Protein AF-A0A1E4Y3K8-F1 (afdb_monomer_lite)

Radius of gyration: 18.88 Å; chains: 1; bounding box: 37×28×77 Å

pLDDT: mean 80.77, std 13.86, range [38.19, 92.94]

Sequence (127 aa):
MKSSVNDSVVIRVSRHAISSLSMRELDTFLAAVTAANDAINGVLNQPRCGGDVYRQVEAFQDGFNKIIDLAIGVGKEATPATLDEAEERAFVLIHHQAGLRDDFQSIGNLVDQMRRDMEPFMKGATE

Structure (mmCIF, N/CA/C/O backbone):
data_AF-A0A1E4Y3K8-F1
#
_entry.id   AF-A0A1E4Y3K8-F1
#
loop_
_atom_site.group_PDB
_atom_site.id
_atom_site.type_symbol
_atom_site.label_atom_id
_atom_site.label_alt_id
_atom_site.label_comp_id
_atom_site.label_asym_id
_atom_site.label_entity_id
_atom_site.label_seq_id
_atom_site.pdbx_PDB_ins_code
_atom_site.Cartn_x
_atom_site.Cartn_y
_atom_site.Cartn_z
_atom_site.occupancy
_atom_site.B_iso_or_equiv
_atom_site.auth_seq_id
_atom_site.auth_comp_id
_atom_site.auth_asym_id
_atom_site.auth_atom_id
_atom_site.pdbx_PDB_model_num
ATOM 1 N N . MET A 1 1 ? 5.045 -10.001 -42.925 1.00 41.50 1 MET A N 1
ATOM 2 C CA . MET A 1 1 ? 5.463 -9.460 -41.613 1.00 41.50 1 MET A CA 1
ATOM 3 C C . MET A 1 1 ? 4.460 -9.930 -40.578 1.00 41.50 1 MET A C 1
ATOM 5 O O . MET A 1 1 ? 3.292 -9.587 -40.701 1.00 41.50 1 MET A O 1
ATOM 9 N N . LYS A 1 2 ? 4.869 -10.792 -39.639 1.00 40.38 2 LYS A N 1
ATOM 10 C CA . LYS A 1 2 ? 4.004 -11.198 -38.526 1.00 40.38 2 LYS A CA 1
ATOM 11 C C . LYS A 1 2 ? 3.887 -10.003 -37.581 1.00 40.38 2 LYS A C 1
ATOM 13 O O . LYS A 1 2 ? 4.904 -9.506 -37.113 1.00 40.38 2 LYS A O 1
ATOM 18 N N . SER A 1 3 ? 2.661 -9.529 -37.381 1.00 43.97 3 SER A N 1
ATOM 19 C CA . SER A 1 3 ? 2.298 -8.603 -36.310 1.00 43.97 3 SER A CA 1
ATOM 20 C C . SER A 1 3 ? 2.807 -9.198 -34.996 1.00 43.97 3 SER A C 1
ATOM 22 O O . SER A 1 3 ? 2.389 -10.296 -34.625 1.00 43.97 3 SER A O 1
ATOM 24 N N . SER A 1 4 ? 3.780 -8.545 -34.353 1.00 47.22 4 SER A N 1
ATOM 25 C CA . SER A 1 4 ? 4.147 -8.903 -32.988 1.00 47.22 4 SER A CA 1
ATOM 26 C C . SER A 1 4 ? 2.982 -8.469 -32.117 1.00 47.22 4 SER A C 1
ATOM 28 O O . SER A 1 4 ? 2.716 -7.273 -31.977 1.00 47.22 4 SER A O 1
ATOM 30 N N . VAL A 1 5 ? 2.252 -9.447 -31.596 1.00 46.72 5 VAL A N 1
ATOM 31 C CA . VAL A 1 5 ? 1.300 -9.211 -30.522 1.00 46.72 5 VAL A CA 1
ATOM 32 C C . VAL A 1 5 ? 2.101 -8.554 -29.403 1.00 46.72 5 VAL A C 1
ATOM 34 O O . VAL A 1 5 ? 3.085 -9.104 -28.916 1.00 46.72 5 VAL A O 1
ATOM 37 N N . ASN A 1 6 ? 1.755 -7.306 -29.114 1.00 51.94 6 ASN A N 1
ATOM 38 C CA . ASN A 1 6 ? 2.281 -6.569 -27.983 1.00 51.94 6 ASN A CA 1
ATOM 39 C C . ASN A 1 6 ? 1.621 -7.225 -26.766 1.00 51.94 6 ASN A C 1
ATOM 41 O O . ASN A 1 6 ? 0.519 -6.833 -26.383 1.00 51.94 6 ASN A O 1
ATOM 45 N N . ASP A 1 7 ? 2.214 -8.308 -26.258 1.00 54.78 7 ASP A N 1
ATOM 46 C CA . ASP A 1 7 ? 1.721 -9.035 -25.088 1.00 54.78 7 ASP A CA 1
ATOM 47 C C . ASP A 1 7 ? 1.933 -8.154 -23.851 1.00 54.78 7 ASP A C 1
ATOM 49 O O . ASP A 1 7 ? 2.863 -8.322 -23.065 1.00 54.78 7 ASP A O 1
ATOM 53 N N . SER A 1 8 ? 1.091 -7.131 -23.711 1.00 59.53 8 SER A N 1
ATOM 54 C CA . SER A 1 8 ? 1.069 -6.276 -22.537 1.00 59.53 8 SER A CA 1
ATOM 55 C C . SER A 1 8 ? 0.621 -7.115 -21.347 1.00 59.53 8 SER A C 1
ATOM 57 O O . SER A 1 8 ? -0.501 -7.629 -21.334 1.00 59.53 8 SER A O 1
ATOM 59 N N . VAL A 1 9 ? 1.476 -7.234 -20.335 1.00 62.91 9 VAL A N 1
ATOM 60 C CA . VAL A 1 9 ? 1.088 -7.816 -19.051 1.00 62.91 9 VAL A CA 1
ATOM 61 C C . VAL A 1 9 ? 0.136 -6.837 -18.368 1.00 62.91 9 VAL A C 1
ATOM 63 O O . VAL A 1 9 ? 0.533 -5.747 -17.964 1.00 62.91 9 VAL A O 1
ATOM 66 N N . VAL A 1 10 ? -1.139 -7.213 -18.261 1.00 69.06 10 VAL A N 1
ATOM 67 C CA . VAL A 1 10 ? -2.158 -6.411 -17.576 1.00 69.06 10 VAL A CA 1
ATOM 68 C C . VAL A 1 10 ? -2.396 -6.996 -16.190 1.00 69.06 10 VAL A C 1
ATOM 70 O O . VAL A 1 10 ? -2.991 -8.065 -16.059 1.00 69.06 10 VAL A O 1
ATOM 73 N N . ILE A 1 11 ? -1.984 -6.271 -15.150 1.00 71.50 11 ILE A N 1
ATOM 74 C CA . ILE A 1 11 ? -2.363 -6.580 -13.769 1.00 71.50 11 ILE A CA 1
ATOM 75 C C . ILE A 1 11 ? -3.704 -5.897 -13.492 1.00 71.50 11 ILE A C 1
ATOM 77 O O . ILE A 1 11 ? -3.816 -4.674 -13.557 1.00 71.50 11 ILE A O 1
ATOM 81 N N . ARG A 1 12 ? -4.741 -6.688 -13.203 1.00 80.25 12 ARG A N 1
ATOM 82 C CA . ARG A 1 12 ? -6.058 -6.179 -12.798 1.00 80.25 12 ARG A CA 1
ATOM 83 C C . ARG A 1 12 ? -6.254 -6.426 -11.316 1.00 80.25 12 ARG A C 1
ATOM 85 O O . ARG A 1 12 ? -6.285 -7.574 -10.888 1.00 80.25 12 ARG A O 1
ATOM 92 N N . VAL A 1 13 ? -6.444 -5.351 -10.563 1.00 82.88 13 VAL A N 1
ATOM 93 C CA . VAL A 1 13 ? -6.743 -5.420 -9.134 1.00 82.88 13 VAL A CA 1
ATOM 94 C C . VAL A 1 13 ? -8.106 -4.790 -8.886 1.00 82.88 13 VAL A C 1
ATOM 96 O O . VAL A 1 13 ? -8.386 -3.683 -9.341 1.00 82.88 13 VAL A O 1
ATOM 99 N N . SER A 1 14 ? -8.984 -5.532 -8.213 1.00 89.19 14 SER A N 1
ATOM 100 C CA . SER A 1 14 ? -10.338 -5.083 -7.893 1.00 89.19 14 SER A CA 1
ATOM 101 C C . SER A 1 14 ? -10.356 -4.457 -6.509 1.00 89.19 14 SER A C 1
ATOM 103 O O . SER A 1 14 ? -10.002 -5.120 -5.535 1.00 89.19 14 SER A O 1
ATOM 105 N N . ARG A 1 15 ? -10.850 -3.217 -6.405 1.00 87.69 15 ARG A N 1
ATOM 106 C CA . ARG A 1 15 ? -11.084 -2.561 -5.111 1.00 87.69 15 ARG A CA 1
ATOM 107 C C . ARG A 1 15 ? -11.931 -3.433 -4.194 1.00 87.69 15 ARG A C 1
ATOM 109 O O . ARG A 1 15 ? -11.581 -3.600 -3.041 1.00 87.69 15 ARG A O 1
ATOM 116 N N . HIS A 1 16 ? -12.997 -4.030 -4.729 1.00 89.81 16 HIS A N 1
ATOM 117 C CA . HIS A 1 16 ? -13.889 -4.891 -3.956 1.00 89.81 16 HIS A CA 1
ATOM 118 C C . HIS A 1 16 ? -13.157 -6.101 -3.359 1.00 89.81 16 HIS A C 1
ATOM 120 O O . HIS A 1 16 ? -13.391 -6.427 -2.203 1.00 89.81 16 HIS A O 1
ATOM 126 N N . ALA A 1 17 ? -12.240 -6.715 -4.115 1.00 89.19 17 ALA A N 1
ATOM 127 C CA . ALA A 1 17 ? -11.450 -7.844 -3.626 1.00 89.19 17 ALA A CA 1
ATOM 128 C C . ALA A 1 17 ? -10.443 -7.424 -2.542 1.00 89.19 17 ALA A C 1
ATOM 130 O O . ALA A 1 17 ? -10.252 -8.151 -1.574 1.00 89.19 17 ALA A O 1
ATOM 131 N N . ILE A 1 18 ? -9.834 -6.239 -2.665 1.00 91.12 18 ILE A N 1
ATOM 132 C CA . ILE A 1 18 ? -8.987 -5.690 -1.596 1.00 91.12 18 ILE A CA 1
ATOM 133 C C . ILE A 1 18 ? -9.827 -5.371 -0.353 1.00 91.12 18 ILE A C 1
ATOM 135 O O . ILE A 1 18 ? -9.422 -5.688 0.756 1.00 91.12 18 ILE A O 1
ATOM 139 N N . SER A 1 19 ? -11.010 -4.777 -0.521 1.00 90.69 19 SER A N 1
ATOM 140 C CA . SER A 1 19 ? -11.903 -4.424 0.591 1.00 90.69 19 SER A CA 1
ATOM 141 C C . SER A 1 19 ? -12.463 -5.629 1.348 1.00 90.69 19 SER A C 1
ATOM 143 O O . SER A 1 19 ? -12.986 -5.446 2.440 1.00 90.69 19 SER A O 1
ATOM 145 N N . SER A 1 20 ? -12.390 -6.836 0.779 1.00 92.25 20 SER A N 1
ATOM 146 C CA . SER A 1 20 ? -12.773 -8.073 1.469 1.00 92.25 20 SER A CA 1
ATOM 147 C C . SER A 1 20 ? -11.645 -8.711 2.284 1.00 92.25 20 SER A C 1
ATOM 149 O O . SER A 1 20 ? -11.897 -9.712 2.949 1.00 92.25 20 SER A O 1
ATOM 151 N N . LEU A 1 21 ? -10.421 -8.179 2.216 1.00 91.88 21 LEU A N 1
ATOM 152 C CA . LEU A 1 21 ? -9.303 -8.653 3.029 1.00 91.88 21 LEU A CA 1
ATOM 153 C C . LEU A 1 21 ? -9.466 -8.188 4.480 1.00 91.88 21 LEU A C 1
ATOM 155 O O . LEU A 1 21 ? -9.887 -7.057 4.732 1.00 91.88 21 LEU A O 1
ATOM 159 N N . SER A 1 22 ? -9.065 -9.031 5.430 1.00 92.31 22 SER A N 1
ATOM 160 C CA . SER A 1 22 ? -8.789 -8.583 6.801 1.00 92.31 22 SER A CA 1
ATOM 161 C C . SER A 1 22 ? -7.652 -7.552 6.820 1.00 92.31 22 SER A C 1
ATOM 163 O O . SER A 1 22 ? -6.854 -7.482 5.881 1.00 92.31 22 SER A O 1
ATOM 165 N N . MET A 1 23 ? -7.534 -6.755 7.888 1.00 90.81 23 MET A N 1
ATOM 166 C CA . MET A 1 23 ? -6.448 -5.767 7.995 1.00 90.81 23 MET A CA 1
ATOM 167 C C . MET A 1 23 ? -5.068 -6.435 7.953 1.00 90.81 23 MET A C 1
ATOM 169 O O . MET A 1 23 ? -4.188 -5.959 7.239 1.00 90.81 23 MET A O 1
ATOM 173 N N . ARG A 1 24 ? -4.900 -7.596 8.591 1.00 90.06 24 ARG A N 1
ATOM 174 C CA . ARG A 1 24 ? -3.692 -8.423 8.466 1.00 90.06 24 ARG A CA 1
ATOM 175 C C . ARG A 1 24 ? -3.362 -8.855 7.040 1.00 90.06 24 ARG A C 1
ATOM 177 O O . ARG A 1 24 ? -2.201 -8.824 6.622 1.00 90.06 24 ARG A O 1
ATOM 184 N N . GLU A 1 25 ? -4.364 -9.320 6.298 1.00 92.94 25 GLU A N 1
ATOM 185 C CA . GLU A 1 25 ? -4.183 -9.723 4.901 1.00 92.94 25 GLU A CA 1
ATOM 186 C C . GLU A 1 25 ? -3.864 -8.513 4.025 1.00 92.94 25 GLU A C 1
ATOM 188 O O . GLU A 1 25 ? -3.022 -8.611 3.133 1.00 92.94 25 GLU A O 1
ATOM 193 N N . LEU A 1 26 ? -4.487 -7.366 4.308 1.00 92.12 26 LEU A N 1
ATOM 194 C CA . LEU A 1 26 ? -4.207 -6.101 3.644 1.00 92.12 26 LEU A CA 1
ATOM 195 C C . LEU A 1 26 ? -2.772 -5.626 3.909 1.00 92.12 26 LEU A C 1
ATOM 197 O O . LEU A 1 26 ? -2.104 -5.215 2.964 1.00 92.12 26 LEU A O 1
ATOM 201 N N . ASP A 1 27 ? -2.276 -5.733 5.145 1.00 88.56 27 ASP A N 1
ATOM 202 C CA . ASP A 1 27 ? -0.886 -5.416 5.503 1.00 88.56 27 ASP A CA 1
ATOM 203 C C . ASP A 1 27 ? 0.103 -6.323 4.765 1.00 88.56 27 ASP A C 1
ATOM 205 O O . ASP A 1 27 ? 1.025 -5.855 4.098 1.00 88.56 27 ASP A O 1
ATOM 209 N N . THR A 1 28 ? -0.152 -7.634 4.783 1.00 90.94 28 THR A N 1
ATOM 210 C CA . THR A 1 28 ? 0.679 -8.617 4.072 1.00 90.94 28 THR A CA 1
ATOM 211 C C . THR A 1 28 ? 0.692 -8.348 2.564 1.00 90.94 28 THR A C 1
ATOM 213 O O . THR A 1 28 ? 1.744 -8.400 1.921 1.00 90.94 28 THR A O 1
ATOM 216 N N . PHE A 1 29 ? -0.472 -8.035 1.988 1.00 91.69 29 PHE A N 1
ATOM 217 C CA . PHE A 1 29 ? -0.602 -7.664 0.584 1.00 91.69 29 PHE A CA 1
ATOM 218 C C . PHE A 1 29 ? 0.180 -6.385 0.268 1.00 91.69 29 PHE A C 1
ATOM 220 O O . PHE A 1 29 ? 0.960 -6.365 -0.686 1.00 91.69 29 PHE A O 1
ATOM 227 N N . LEU A 1 30 ? 0.025 -5.340 1.084 1.00 90.00 30 LEU A N 1
ATOM 228 C CA . LEU A 1 30 ? 0.723 -4.069 0.921 1.00 90.00 30 LEU A CA 1
ATOM 229 C C . LEU A 1 30 ? 2.244 -4.251 0.992 1.00 90.00 30 LEU A C 1
ATOM 231 O O . LEU A 1 30 ? 2.956 -3.730 0.133 1.00 90.00 30 LEU A O 1
ATOM 235 N N . ALA A 1 31 ? 2.742 -5.036 1.948 1.00 87.81 31 ALA A N 1
ATOM 236 C CA . ALA A 1 31 ? 4.159 -5.361 2.067 1.00 87.81 31 ALA A CA 1
ATOM 237 C C . ALA A 1 31 ? 4.691 -6.073 0.811 1.00 87.81 31 ALA A C 1
ATOM 239 O O . ALA A 1 31 ? 5.737 -5.698 0.278 1.00 87.81 31 ALA A O 1
ATOM 240 N N . ALA A 1 32 ? 3.952 -7.057 0.285 1.00 90.38 32 ALA A N 1
ATOM 241 C CA . ALA A 1 32 ? 4.348 -7.791 -0.916 1.00 90.38 32 ALA A CA 1
ATOM 242 C C . ALA A 1 32 ? 4.387 -6.899 -2.170 1.00 90.38 32 ALA A C 1
ATOM 244 O O . ALA A 1 32 ? 5.348 -6.947 -2.941 1.00 90.38 32 ALA A O 1
ATOM 245 N N . VAL A 1 33 ? 3.362 -6.063 -2.369 1.00 91.00 33 VAL A N 1
ATOM 246 C CA . VAL A 1 33 ? 3.289 -5.126 -3.503 1.00 91.00 33 VAL A CA 1
ATOM 247 C C . VAL A 1 33 ? 4.379 -4.055 -3.392 1.00 91.00 33 VAL A C 1
ATOM 249 O O . VAL A 1 33 ? 5.000 -3.720 -4.399 1.00 91.00 33 VAL A O 1
ATOM 252 N N . THR A 1 34 ? 4.675 -3.573 -2.183 1.00 88.94 34 THR A N 1
ATOM 253 C CA . THR A 1 34 ? 5.752 -2.601 -1.932 1.00 88.94 34 THR A CA 1
ATOM 254 C C . THR A 1 34 ? 7.124 -3.197 -2.242 1.00 88.94 34 THR A C 1
ATOM 256 O O . THR A 1 34 ? 7.890 -2.601 -2.994 1.00 88.94 34 THR A O 1
ATOM 259 N N . ALA A 1 35 ? 7.410 -4.416 -1.775 1.00 89.44 35 ALA A N 1
ATOM 260 C CA . ALA A 1 35 ? 8.663 -5.106 -2.086 1.00 89.44 35 ALA A CA 1
ATOM 261 C C . ALA A 1 35 ? 8.840 -5.356 -3.596 1.00 89.44 35 ALA A C 1
ATOM 263 O O . ALA A 1 35 ? 9.941 -5.220 -4.134 1.00 89.44 35 ALA A O 1
ATOM 264 N N . ALA A 1 36 ? 7.756 -5.695 -4.302 1.00 90.50 36 ALA A N 1
ATOM 265 C CA . ALA A 1 36 ? 7.775 -5.820 -5.757 1.00 90.50 36 ALA A CA 1
ATOM 266 C C . ALA A 1 36 ? 8.063 -4.472 -6.444 1.00 90.50 36 ALA A C 1
ATOM 268 O O . ALA A 1 36 ? 8.874 -4.420 -7.372 1.00 90.50 36 ALA A O 1
ATOM 269 N N . ASN A 1 37 ? 7.457 -3.384 -5.960 1.00 90.44 37 ASN A N 1
ATOM 270 C CA . ASN A 1 37 ? 7.709 -2.032 -6.452 1.00 90.44 37 ASN A CA 1
ATOM 271 C C . ASN A 1 37 ? 9.175 -1.613 -6.252 1.00 90.44 37 ASN A C 1
ATOM 273 O O . ASN A 1 37 ? 9.799 -1.108 -7.183 1.00 90.44 37 ASN A O 1
ATOM 277 N N . ASP A 1 38 ? 9.755 -1.891 -5.083 1.00 89.12 38 ASP A N 1
ATOM 278 C CA . ASP A 1 38 ? 11.162 -1.602 -4.778 1.00 89.12 38 ASP A CA 1
ATOM 279 C C . ASP A 1 38 ? 12.120 -2.378 -5.686 1.00 89.12 38 ASP A C 1
ATOM 281 O O . ASP A 1 38 ? 13.105 -1.825 -6.183 1.00 89.12 38 ASP A O 1
ATOM 285 N N . ALA A 1 39 ? 11.813 -3.646 -5.971 1.00 90.56 39 ALA A N 1
ATOM 286 C CA . ALA A 1 39 ? 12.591 -4.448 -6.909 1.00 90.56 39 ALA A CA 1
ATOM 287 C C . ALA A 1 39 ? 12.561 -3.852 -8.329 1.00 90.56 39 ALA A C 1
ATOM 289 O O . ALA A 1 39 ? 13.604 -3.764 -8.982 1.00 90.56 39 ALA A O 1
ATOM 290 N N . ILE A 1 40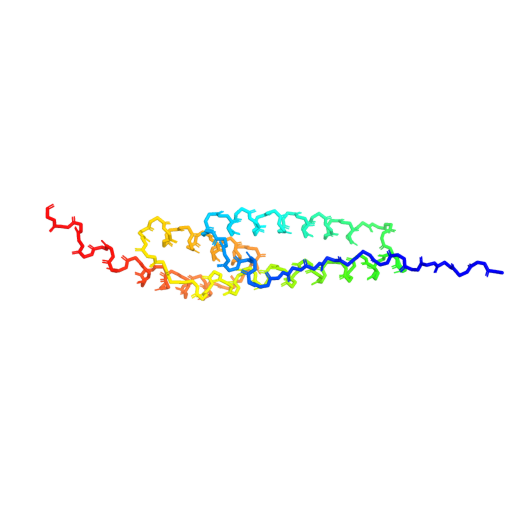 ? 11.393 -3.390 -8.792 1.00 90.38 40 ILE A N 1
ATOM 291 C CA . ILE A 1 40 ? 11.233 -2.700 -10.084 1.00 90.38 40 ILE A CA 1
ATOM 292 C C . ILE A 1 40 ? 12.015 -1.384 -10.094 1.00 90.38 40 ILE A C 1
ATOM 294 O O . ILE A 1 40 ? 12.733 -1.098 -11.054 1.00 90.38 40 ILE A O 1
ATOM 298 N N . ASN A 1 41 ? 11.950 -0.621 -9.004 1.00 88.81 41 ASN A N 1
ATOM 299 C CA . ASN A 1 41 ? 12.720 0.606 -8.827 1.00 88.81 41 ASN A CA 1
ATOM 300 C C . ASN A 1 41 ? 14.231 0.327 -8.928 1.00 88.81 41 ASN A C 1
ATOM 302 O O . ASN A 1 41 ? 14.984 1.062 -9.570 1.00 88.81 41 ASN A O 1
ATOM 306 N N . GLY A 1 42 ? 14.682 -0.793 -8.360 1.00 89.50 42 GLY A N 1
ATOM 307 C CA . GLY A 1 42 ? 16.047 -1.288 -8.510 1.00 89.50 42 GLY A CA 1
ATOM 308 C C . GLY A 1 42 ? 16.431 -1.583 -9.963 1.00 89.50 42 GLY A C 1
ATOM 309 O O . GLY A 1 42 ? 17.570 -1.322 -10.343 1.00 89.50 42 GLY A O 1
ATOM 310 N N . VAL A 1 43 ? 15.502 -2.080 -10.791 1.00 90.69 43 VAL A N 1
ATOM 311 C CA . VAL A 1 43 ? 15.714 -2.313 -12.233 1.00 90.69 43 VAL A CA 1
ATOM 312 C C . VAL A 1 43 ? 15.812 -0.997 -13.007 1.00 90.69 43 VAL A C 1
ATOM 314 O O . VAL A 1 43 ? 16.723 -0.857 -13.824 1.00 90.69 43 VAL A O 1
ATOM 317 N N . LEU A 1 44 ? 14.927 -0.030 -12.739 1.00 89.62 44 LEU A N 1
ATOM 318 C CA . LEU A 1 44 ? 14.948 1.297 -13.377 1.00 89.62 44 LEU A CA 1
ATOM 319 C C . LEU A 1 44 ? 16.271 2.030 -13.163 1.00 89.62 44 LEU A C 1
ATOM 321 O O . LEU A 1 44 ? 16.763 2.694 -14.070 1.00 89.62 44 LEU A O 1
ATOM 325 N N . ASN A 1 45 ? 16.879 1.850 -11.992 1.00 87.94 45 ASN A N 1
ATOM 326 C CA . ASN A 1 45 ? 18.149 2.475 -11.638 1.00 87.94 45 ASN A CA 1
ATOM 327 C C . ASN A 1 45 ? 19.389 1.727 -12.172 1.00 87.94 45 ASN A C 1
ATOM 329 O O . ASN A 1 45 ? 20.520 2.115 -11.872 1.00 87.94 45 ASN A O 1
ATOM 333 N N . GLN A 1 46 ? 19.229 0.656 -12.962 1.00 90.19 46 GLN A N 1
ATOM 334 C CA . GLN A 1 46 ? 20.373 -0.033 -13.565 1.00 90.19 46 GLN A CA 1
ATOM 335 C C . GLN A 1 46 ? 20.875 0.712 -14.810 1.00 90.19 46 GLN A C 1
ATOM 337 O O . GLN A 1 46 ? 20.068 1.047 -15.674 1.00 90.19 46 GLN A O 1
ATOM 342 N N . PRO A 1 47 ? 22.202 0.841 -15.021 1.00 87.81 47 PRO A N 1
ATOM 343 C CA . PRO A 1 47 ? 22.771 1.539 -16.186 1.00 87.81 47 PRO A CA 1
ATOM 344 C C . PRO A 1 47 ? 22.322 1.004 -17.555 1.00 87.81 47 PRO A C 1
ATOM 346 O O . PRO A 1 47 ? 22.412 1.691 -18.566 1.00 87.81 47 PRO A O 1
ATOM 349 N N . ARG A 1 48 ? 21.870 -0.253 -17.592 1.00 86.19 48 ARG A N 1
ATOM 350 C CA . ARG A 1 48 ? 21.388 -0.952 -18.790 1.00 86.19 48 ARG A CA 1
ATOM 351 C C . ARG A 1 48 ? 19.891 -0.764 -19.059 1.00 86.19 48 ARG A C 1
ATOM 353 O O . ARG A 1 48 ? 19.421 -1.195 -20.107 1.00 86.19 48 ARG A O 1
ATOM 360 N N . CYS A 1 49 ? 19.140 -0.179 -18.125 1.00 88.12 49 CYS A N 1
ATOM 361 C CA . CYS A 1 49 ? 17.721 0.107 -18.298 1.00 88.12 49 CYS A CA 1
ATOM 362 C C . CYS A 1 49 ? 17.570 1.442 -19.038 1.00 88.12 49 CYS A C 1
ATOM 364 O O . CYS A 1 49 ? 17.738 2.510 -18.458 1.00 88.12 49 CYS A O 1
ATOM 366 N N . GLY A 1 50 ? 17.304 1.387 -20.342 1.00 89.00 50 GLY A N 1
ATOM 367 C CA . GLY A 1 50 ? 17.197 2.574 -21.189 1.00 89.00 50 GLY A CA 1
ATOM 368 C C . GLY A 1 50 ? 16.220 2.385 -22.345 1.00 89.00 50 GLY A C 1
ATOM 369 O O . GLY A 1 50 ? 15.716 1.285 -22.584 1.00 89.00 50 GLY A O 1
ATOM 370 N N . GLY A 1 51 ? 15.951 3.470 -23.074 1.00 89.38 51 GLY A N 1
ATOM 371 C CA . GLY A 1 51 ? 15.080 3.454 -24.252 1.00 89.38 51 GLY A CA 1
ATOM 372 C C . GLY A 1 51 ? 13.674 2.929 -23.945 1.00 89.38 51 GLY A C 1
ATOM 373 O O . GLY A 1 51 ? 13.059 3.311 -22.953 1.00 89.38 51 GLY A O 1
ATOM 374 N N . ASP A 1 52 ? 13.162 2.043 -24.796 1.00 85.81 52 ASP A N 1
ATOM 375 C CA . ASP A 1 52 ? 11.808 1.495 -24.646 1.00 85.81 52 ASP A CA 1
ATOM 376 C C . ASP A 1 52 ? 11.654 0.575 -23.429 1.00 85.81 52 ASP A C 1
ATOM 378 O O . ASP A 1 52 ? 10.561 0.487 -22.874 1.00 85.81 52 ASP A O 1
ATOM 382 N N . VAL A 1 53 ? 12.737 -0.067 -22.977 1.00 85.25 53 VAL A N 1
ATOM 383 C CA . VAL A 1 53 ? 12.715 -0.903 -21.766 1.00 85.25 53 VAL A CA 1
ATOM 384 C C . VAL A 1 53 ? 12.443 -0.039 -20.542 1.00 85.25 53 VAL A C 1
ATOM 386 O O . VAL A 1 53 ? 11.594 -0.395 -19.734 1.00 85.25 53 VAL A O 1
ATOM 389 N N . TYR A 1 54 ? 13.088 1.127 -20.446 1.00 88.69 54 TYR A N 1
ATOM 390 C CA . TYR A 1 54 ? 12.836 2.072 -19.358 1.00 88.69 54 TYR A CA 1
ATOM 391 C C . TYR A 1 54 ? 11.354 2.454 -19.290 1.00 88.69 54 TYR A C 1
ATOM 393 O O . TYR A 1 54 ? 10.734 2.282 -18.249 1.00 88.69 54 TYR A O 1
ATOM 401 N N . ARG A 1 55 ? 10.756 2.862 -20.420 1.00 88.25 55 ARG A N 1
ATOM 402 C CA . ARG A 1 55 ? 9.337 3.263 -20.468 1.00 88.25 55 ARG A CA 1
ATOM 403 C C . ARG A 1 55 ? 8.382 2.134 -20.079 1.00 88.25 55 ARG A C 1
ATOM 405 O O . ARG A 1 55 ? 7.364 2.379 -19.445 1.00 88.25 55 ARG A O 1
ATOM 412 N N . GLN A 1 56 ? 8.682 0.896 -20.475 1.00 85.19 56 GLN A N 1
ATOM 413 C CA . GLN A 1 56 ? 7.856 -0.259 -20.112 1.00 85.19 56 GLN A CA 1
ATOM 414 C C . GLN A 1 56 ? 7.943 -0.569 -18.616 1.00 85.19 56 GLN A C 1
ATOM 416 O O . GLN A 1 56 ? 6.922 -0.836 -17.986 1.00 85.19 56 GLN A O 1
ATOM 421 N N . VAL A 1 57 ? 9.149 -0.517 -18.046 1.00 88.19 57 VAL A N 1
ATOM 422 C CA . VAL A 1 57 ? 9.367 -0.766 -16.617 1.00 88.19 57 VAL A CA 1
ATOM 423 C C . VAL A 1 57 ? 8.780 0.374 -15.772 1.00 88.19 57 VAL A C 1
ATOM 425 O O . VAL A 1 57 ? 8.177 0.102 -14.740 1.00 88.19 57 VAL A O 1
ATOM 428 N N . GLU A 1 58 ? 8.868 1.622 -16.234 1.00 88.62 58 GLU A N 1
ATOM 429 C CA . GLU A 1 58 ? 8.249 2.799 -15.607 1.00 88.62 58 GLU A CA 1
ATOM 430 C C . GLU A 1 58 ? 6.718 2.674 -15.595 1.00 88.62 58 GLU A C 1
ATOM 432 O O . GLU A 1 58 ? 6.096 2.759 -14.540 1.00 88.62 58 GLU A O 1
ATOM 437 N N . ALA A 1 59 ? 6.098 2.337 -16.733 1.00 86.75 59 ALA A N 1
ATOM 438 C CA . ALA A 1 59 ? 4.655 2.095 -16.793 1.00 86.75 59 ALA A CA 1
ATOM 439 C C . ALA A 1 59 ? 4.210 0.938 -15.878 1.00 86.75 59 ALA A C 1
ATOM 441 O O . ALA A 1 59 ? 3.097 0.946 -15.343 1.00 86.75 59 ALA A O 1
ATOM 442 N N . PHE A 1 60 ? 5.070 -0.067 -15.695 1.00 86.56 60 PHE A N 1
ATOM 443 C CA . PHE A 1 60 ? 4.822 -1.166 -14.770 1.00 86.56 60 PHE A CA 1
ATOM 444 C C . PHE A 1 60 ? 4.910 -0.705 -13.309 1.00 86.56 60 PHE A C 1
ATOM 446 O O . PHE A 1 60 ? 4.014 -1.020 -12.526 1.00 86.56 60 PHE A O 1
ATOM 453 N N . GLN A 1 61 ? 5.918 0.101 -12.964 1.00 89.69 61 GLN A N 1
ATOM 454 C CA . GLN A 1 61 ? 6.068 0.726 -11.648 1.00 89.69 61 GLN A CA 1
ATOM 455 C C . GLN A 1 61 ? 4.858 1.595 -11.282 1.00 89.69 61 GLN A C 1
ATOM 457 O O . GLN A 1 61 ? 4.301 1.458 -10.194 1.00 89.69 61 GLN A O 1
ATOM 462 N N . ASP A 1 62 ? 4.380 2.420 -12.215 1.00 88.25 62 ASP A N 1
ATOM 463 C CA . ASP A 1 62 ? 3.163 3.219 -12.039 1.00 88.25 62 ASP A CA 1
ATOM 464 C C . ASP A 1 62 ? 1.941 2.352 -11.717 1.00 88.25 62 ASP A C 1
ATOM 466 O O . ASP A 1 62 ? 1.053 2.757 -10.963 1.00 88.25 62 ASP A O 1
ATOM 470 N N . GLY A 1 63 ? 1.880 1.144 -12.284 1.00 88.25 63 GLY A N 1
ATOM 471 C CA . GLY A 1 63 ? 0.871 0.145 -11.948 1.00 88.25 63 GLY A CA 1
ATOM 472 C C . GLY A 1 63 ? 0.947 -0.290 -10.484 1.00 88.25 63 GLY A C 1
ATOM 473 O O . GLY A 1 63 ? -0.080 -0.303 -9.807 1.00 88.25 63 GLY A O 1
ATOM 474 N N . PHE A 1 64 ? 2.144 -0.593 -9.976 1.00 90.12 64 PHE A N 1
ATOM 475 C CA . PHE A 1 64 ? 2.349 -0.950 -8.568 1.00 90.12 64 PHE A CA 1
ATOM 476 C C . PHE A 1 64 ? 2.026 0.206 -7.623 1.00 90.12 64 PHE A C 1
ATOM 478 O O . PHE A 1 64 ? 1.302 -0.010 -6.653 1.00 90.12 64 PHE A O 1
ATOM 485 N N . ASN A 1 65 ? 2.463 1.427 -7.941 1.00 88.50 65 ASN A N 1
ATOM 486 C CA . ASN A 1 65 ? 2.125 2.621 -7.162 1.00 88.50 65 ASN A CA 1
ATOM 487 C C . ASN A 1 65 ? 0.600 2.790 -7.03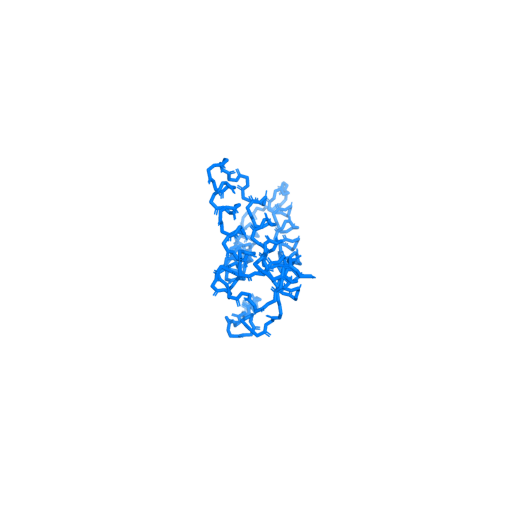1 1.00 88.50 65 ASN A C 1
ATOM 489 O O . ASN A 1 65 ? 0.088 2.966 -5.930 1.00 88.50 65 ASN A O 1
ATOM 493 N N . LYS A 1 66 ? -0.158 2.604 -8.122 1.00 89.31 66 LYS A N 1
ATOM 494 C CA . LYS A 1 66 ? -1.633 2.654 -8.086 1.00 89.31 66 LYS A CA 1
ATOM 495 C C . LYS A 1 66 ? -2.261 1.546 -7.236 1.00 89.31 66 LYS A C 1
ATOM 497 O O . LYS A 1 66 ? -3.302 1.768 -6.622 1.00 89.31 66 LYS A O 1
ATOM 502 N N . ILE A 1 67 ? -1.677 0.345 -7.222 1.00 91.12 67 ILE A N 1
ATOM 503 C CA . ILE A 1 67 ? -2.158 -0.769 -6.385 1.00 91.12 67 ILE A CA 1
ATOM 504 C C . ILE A 1 67 ? -1.901 -0.472 -4.905 1.00 91.12 67 ILE A C 1
ATOM 506 O O . ILE A 1 67 ? -2.780 -0.717 -4.079 1.00 91.12 67 ILE A O 1
ATOM 510 N N . ILE A 1 68 ? -0.728 0.081 -4.588 1.00 89.69 68 ILE A N 1
ATOM 511 C CA . ILE A 1 68 ? -0.367 0.551 -3.247 1.00 89.69 68 ILE A CA 1
ATOM 512 C C . ILE A 1 68 ? -1.392 1.594 -2.791 1.00 89.69 68 ILE A C 1
ATOM 514 O O . ILE A 1 68 ? -2.072 1.369 -1.789 1.00 89.69 68 ILE A O 1
ATOM 518 N N . ASP A 1 69 ? -1.599 2.660 -3.573 1.00 88.06 69 ASP A N 1
ATOM 519 C CA . ASP A 1 69 ? -2.562 3.729 -3.267 1.00 88.06 69 ASP A CA 1
ATOM 520 C C . ASP A 1 69 ? -3.978 3.192 -3.019 1.00 88.06 69 ASP A C 1
ATOM 522 O O . ASP A 1 69 ? -4.670 3.623 -2.092 1.00 88.06 69 ASP A O 1
ATOM 526 N N . LEU A 1 70 ? -4.409 2.215 -3.822 1.00 90.81 70 LEU A N 1
ATOM 527 C CA . LEU A 1 70 ? -5.703 1.558 -3.665 1.00 90.81 70 LEU A CA 1
ATOM 528 C C . LEU A 1 70 ? -5.808 0.812 -2.325 1.00 90.81 70 LEU A C 1
ATOM 530 O O . LEU A 1 70 ? -6.813 0.962 -1.627 1.00 90.81 70 LEU A O 1
ATOM 534 N N . ALA A 1 71 ? -4.792 0.023 -1.964 1.00 90.62 71 ALA A N 1
ATOM 535 C CA . ALA A 1 71 ? -4.754 -0.729 -0.709 1.00 90.62 71 ALA A CA 1
ATOM 536 C C . ALA A 1 71 ? -4.771 0.200 0.513 1.00 90.62 71 ALA A C 1
ATOM 538 O O . ALA A 1 71 ? -5.515 -0.026 1.468 1.00 90.62 71 ALA A O 1
ATOM 539 N N . ILE A 1 72 ? -4.031 1.303 0.446 1.00 88.31 72 ILE A N 1
ATOM 540 C CA . ILE A 1 72 ? -4.013 2.325 1.497 1.00 88.31 72 ILE A CA 1
ATOM 541 C C . ILE A 1 72 ? -5.354 3.03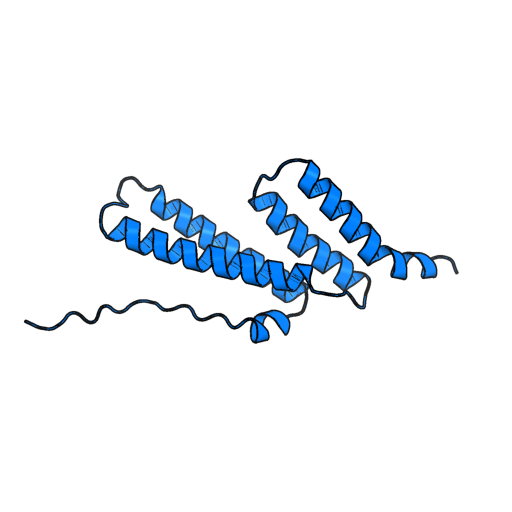9 1.599 1.00 88.31 72 ILE A C 1
ATOM 543 O O . ILE A 1 72 ? -5.815 3.306 2.705 1.00 88.31 72 ILE A O 1
ATOM 547 N N . GLY A 1 73 ? -5.989 3.351 0.467 1.00 89.94 73 GLY A N 1
ATOM 548 C CA . GLY A 1 73 ? -7.336 3.916 0.447 1.00 89.94 73 GLY A CA 1
ATOM 549 C C . GLY A 1 73 ? -8.323 3.030 1.207 1.00 89.94 73 GLY A C 1
ATOM 550 O O . GLY A 1 73 ? -9.069 3.525 2.048 1.00 89.94 73 GLY A O 1
ATOM 551 N N . VAL A 1 74 ? -8.253 1.711 0.996 1.00 91.31 74 VAL A N 1
ATOM 552 C CA . VAL A 1 74 ? -9.050 0.739 1.760 1.00 91.31 74 VAL A CA 1
ATOM 553 C C . VAL A 1 74 ? -8.716 0.789 3.254 1.00 91.31 74 VAL A C 1
ATOM 555 O O . VAL A 1 74 ? -9.633 0.896 4.062 1.00 91.31 74 VAL A O 1
ATOM 558 N N . GLY A 1 75 ? -7.434 0.788 3.635 1.00 90.12 75 GLY A N 1
ATOM 559 C CA . GLY A 1 75 ? -7.029 0.891 5.043 1.00 90.12 75 GLY A CA 1
ATOM 560 C C . GLY A 1 75 ? -7.499 2.189 5.716 1.00 90.12 75 GLY A C 1
ATOM 561 O O . GLY A 1 75 ? -7.979 2.171 6.847 1.00 90.12 75 GLY A O 1
ATOM 562 N N . LYS A 1 76 ? -7.442 3.326 5.012 1.00 88.00 76 LYS A N 1
ATOM 563 C CA . LYS A 1 76 ? -7.916 4.629 5.514 1.00 88.00 76 LYS A CA 1
ATOM 564 C C . LYS A 1 76 ? -9.424 4.644 5.757 1.00 88.00 76 LYS A C 1
ATOM 566 O O . LYS A 1 76 ? -9.866 5.249 6.730 1.00 88.00 76 LYS A O 1
ATOM 571 N N . GLU A 1 77 ? -10.199 3.983 4.905 1.00 90.44 77 GLU A N 1
ATOM 572 C CA . GLU A 1 77 ? -11.661 3.913 5.017 1.00 90.44 77 GLU A CA 1
ATOM 573 C C . GLU A 1 77 ? -12.153 2.817 5.973 1.00 90.44 77 GLU A C 1
ATOM 575 O O . GLU A 1 77 ? -13.309 2.849 6.399 1.00 90.44 77 GLU A O 1
ATOM 580 N N . ALA A 1 78 ? -11.293 1.858 6.325 1.00 88.94 78 ALA A N 1
ATOM 581 C CA . ALA A 1 78 ? -11.635 0.798 7.259 1.00 88.94 78 ALA A CA 1
ATOM 582 C C . ALA A 1 78 ? -12.002 1.374 8.635 1.00 88.94 78 ALA A C 1
ATOM 584 O O . ALA A 1 78 ? -11.325 2.259 9.162 1.00 88.94 78 ALA A O 1
ATOM 585 N N . THR A 1 79 ? -13.079 0.845 9.215 1.00 87.94 79 THR A N 1
ATOM 586 C CA . THR A 1 79 ? -13.491 1.120 10.595 1.00 87.94 79 THR A CA 1
ATOM 587 C C . THR A 1 79 ? -13.244 -0.149 11.404 1.00 87.94 79 THR A C 1
ATOM 589 O O . THR A 1 79 ? -13.985 -1.113 11.209 1.00 87.94 79 THR A O 1
ATOM 592 N N . PRO A 1 80 ? -12.209 -0.183 12.259 1.00 86.19 80 PRO A N 1
ATOM 593 C CA . PRO A 1 80 ? -11.916 -1.354 13.078 1.00 86.19 80 PRO A CA 1
ATOM 594 C C . PRO A 1 80 ? -13.082 -1.704 14.005 1.00 86.19 80 PRO A C 1
ATOM 596 O O . PRO A 1 80 ? -13.655 -0.816 14.641 1.00 86.19 80 PRO A O 1
ATOM 599 N N . ALA A 1 81 ? -13.422 -2.988 14.100 1.00 86.50 81 ALA A N 1
ATOM 600 C CA . ALA A 1 81 ? -14.432 -3.492 15.028 1.00 86.50 81 ALA A CA 1
ATOM 601 C C . ALA A 1 81 ? -13.815 -4.015 16.335 1.00 86.50 81 ALA A C 1
ATOM 603 O O . ALA A 1 81 ? -14.508 -4.093 17.352 1.00 86.50 81 ALA A O 1
ATOM 604 N N . THR A 1 82 ? -12.523 -4.353 16.324 1.00 87.31 82 THR A N 1
ATOM 605 C CA . THR A 1 82 ? -11.766 -4.845 17.486 1.00 87.31 82 THR A CA 1
ATOM 606 C C . THR A 1 82 ? -10.481 -4.041 17.706 1.00 87.31 82 THR A C 1
ATOM 608 O O . THR A 1 82 ? -10.034 -3.309 16.821 1.00 87.31 82 THR A O 1
ATOM 611 N N . LEU A 1 83 ? -9.874 -4.186 18.892 1.00 85.69 83 LEU A N 1
ATOM 612 C CA . LEU A 1 83 ? -8.569 -3.587 19.190 1.00 85.69 83 LEU A CA 1
ATOM 613 C C . LEU A 1 83 ? -7.479 -4.139 18.261 1.00 85.69 83 LEU A C 1
ATOM 615 O O . LEU A 1 83 ? -6.725 -3.356 17.695 1.00 85.69 83 LEU A O 1
ATOM 619 N N . ASP A 1 84 ? -7.453 -5.456 18.051 1.00 87.38 84 ASP A N 1
ATOM 620 C CA . ASP A 1 84 ? -6.494 -6.108 17.152 1.00 87.38 84 ASP A CA 1
ATOM 621 C C . ASP A 1 84 ? -6.610 -5.550 15.723 1.00 87.38 84 ASP A C 1
ATOM 623 O O . ASP A 1 84 ? -5.608 -5.207 15.102 1.00 87.38 84 ASP A O 1
ATOM 627 N N . GLU A 1 85 ? -7.831 -5.355 15.210 1.00 86.19 85 GLU A N 1
ATOM 628 C CA . GLU A 1 85 ? -8.041 -4.733 13.895 1.00 86.19 85 GLU A CA 1
ATOM 629 C C . GLU A 1 85 ? -7.599 -3.262 13.859 1.00 86.19 85 GLU A C 1
ATOM 631 O O . GLU A 1 85 ? -7.153 -2.777 12.816 1.00 86.19 85 GLU A O 1
ATOM 636 N N . ALA A 1 86 ? -7.720 -2.535 14.975 1.00 86.38 86 ALA A N 1
ATOM 637 C CA . ALA A 1 86 ? -7.262 -1.151 15.077 1.00 86.38 86 ALA A CA 1
ATOM 638 C C . ALA A 1 86 ? -5.729 -1.069 15.066 1.00 86.38 86 ALA A C 1
ATOM 640 O O . ALA A 1 86 ? -5.162 -0.196 14.406 1.00 86.38 86 ALA A O 1
ATOM 641 N N . GLU A 1 87 ? -5.055 -2.004 15.740 1.00 86.75 87 GLU A N 1
ATOM 642 C CA . GLU A 1 87 ? -3.600 -2.156 15.690 1.00 86.75 87 GLU A CA 1
ATOM 643 C C . GLU A 1 87 ? -3.126 -2.545 14.284 1.00 86.75 87 GLU A C 1
ATOM 645 O O . GLU A 1 87 ? -2.224 -1.911 13.738 1.00 86.75 87 GLU A O 1
ATOM 650 N N . GLU A 1 88 ? -3.766 -3.526 13.647 1.00 88.38 88 GLU A N 1
ATOM 651 C CA . GLU A 1 88 ? -3.434 -3.942 12.281 1.00 88.38 88 GLU A CA 1
ATOM 652 C C . GLU A 1 88 ? -3.634 -2.803 11.272 1.00 88.38 88 GLU A C 1
ATOM 654 O O . GLU A 1 88 ? -2.757 -2.543 10.445 1.00 88.38 88 GLU A O 1
ATOM 659 N N . ARG A 1 89 ? -4.742 -2.055 11.369 1.00 88.81 89 ARG A N 1
ATOM 660 C CA . ARG A 1 89 ? -4.963 -0.855 10.549 1.00 88.81 89 ARG A CA 1
ATOM 661 C C . ARG A 1 89 ? -3.862 0.181 10.771 1.00 88.81 89 ARG A C 1
ATOM 663 O O . ARG A 1 89 ? -3.403 0.794 9.808 1.00 88.81 89 ARG A O 1
ATOM 670 N N . ALA A 1 90 ? -3.423 0.383 12.011 1.00 86.31 90 ALA A N 1
ATOM 671 C CA . ALA A 1 90 ? -2.320 1.287 12.296 1.00 86.31 90 ALA A CA 1
ATOM 672 C C . ALA A 1 90 ? -1.031 0.855 11.586 1.00 86.31 90 ALA A C 1
ATOM 674 O O . ALA A 1 90 ? -0.402 1.690 10.936 1.00 86.31 90 ALA A O 1
ATOM 675 N N . PHE A 1 91 ? -0.671 -0.432 11.632 1.00 84.62 91 PHE A N 1
ATOM 676 C CA . PHE A 1 91 ? 0.498 -0.953 10.915 1.00 84.62 91 PHE A CA 1
ATOM 677 C C . PHE A 1 91 ? 0.417 -0.701 9.407 1.00 84.62 91 PHE A C 1
ATOM 679 O O . PHE A 1 91 ? 1.377 -0.178 8.839 1.00 84.62 91 PHE A O 1
ATOM 686 N N . VAL A 1 92 ? -0.741 -0.949 8.783 1.00 86.12 92 VAL A N 1
ATOM 687 C CA . VAL A 1 92 ? -0.974 -0.656 7.354 1.00 86.12 92 VAL A CA 1
ATOM 688 C C . VAL A 1 92 ? -0.665 0.810 7.032 1.00 86.12 92 VAL A C 1
ATOM 690 O 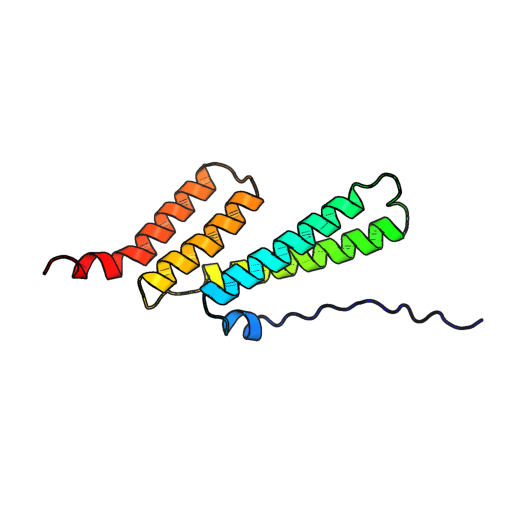O . VAL A 1 92 ? 0.005 1.117 6.042 1.00 86.12 92 VAL A O 1
ATOM 693 N N . LEU A 1 93 ? -1.139 1.739 7.866 1.00 85.19 93 LEU A N 1
ATOM 694 C CA . LEU A 1 93 ? -0.962 3.168 7.617 1.00 85.19 93 LEU A CA 1
ATOM 695 C C . LEU A 1 93 ? 0.462 3.662 7.944 1.00 85.19 93 LEU A C 1
ATOM 697 O O . LEU A 1 93 ? 0.987 4.506 7.212 1.00 85.19 93 LEU A O 1
ATOM 701 N N . ILE A 1 94 ? 1.104 3.117 8.988 1.00 79.06 94 ILE A N 1
ATOM 702 C CA . ILE A 1 94 ? 2.505 3.403 9.345 1.00 79.06 94 ILE A CA 1
ATOM 703 C C . ILE A 1 94 ? 3.444 2.921 8.237 1.00 79.06 94 ILE A C 1
ATOM 705 O O . ILE A 1 94 ? 4.307 3.685 7.802 1.00 79.06 94 ILE A O 1
ATOM 709 N N . HIS A 1 95 ? 3.288 1.676 7.768 1.00 72.12 95 HIS A N 1
ATOM 710 C CA . HIS A 1 95 ? 4.128 1.101 6.713 1.00 72.12 95 HIS A CA 1
ATOM 711 C C . HIS A 1 95 ? 4.132 1.978 5.461 1.00 72.12 95 HIS A C 1
ATOM 713 O O . HIS A 1 95 ? 5.186 2.226 4.874 1.00 72.12 95 HIS A O 1
ATOM 719 N N . HIS A 1 96 ? 2.973 2.522 5.098 1.00 72.56 96 HIS A N 1
ATOM 720 C CA . HIS A 1 96 ? 2.878 3.446 3.981 1.00 72.56 96 HIS A CA 1
ATOM 721 C C . HIS A 1 96 ? 3.616 4.772 4.225 1.00 72.56 96 HIS A C 1
ATOM 723 O O . HIS A 1 96 ? 4.409 5.193 3.383 1.00 72.56 96 HIS A O 1
ATOM 729 N N . GLN A 1 97 ? 3.396 5.425 5.369 1.00 71.62 97 GLN A N 1
ATOM 730 C CA . GLN A 1 97 ? 4.047 6.708 5.663 1.00 71.62 97 GLN A CA 1
ATOM 731 C C . GLN A 1 97 ? 5.568 6.587 5.805 1.00 71.62 97 GLN A C 1
ATOM 733 O O . GLN A 1 97 ? 6.299 7.467 5.350 1.00 71.62 97 GLN A O 1
ATOM 738 N N . ALA A 1 98 ? 6.061 5.479 6.365 1.00 65.69 98 ALA A N 1
ATOM 739 C CA . ALA A 1 98 ? 7.492 5.193 6.430 1.00 65.69 98 ALA A CA 1
ATOM 740 C C . ALA A 1 98 ? 8.121 5.052 5.029 1.00 65.69 98 ALA A C 1
ATOM 742 O O . ALA A 1 98 ? 9.256 5.484 4.819 1.00 65.69 98 ALA A O 1
ATOM 743 N N . GLY A 1 99 ? 7.378 4.498 4.063 1.00 62.34 99 GLY A N 1
ATOM 744 C CA . GLY A 1 99 ? 7.808 4.375 2.668 1.00 62.34 99 GLY A CA 1
ATOM 745 C C . GLY A 1 99 ? 7.864 5.706 1.909 1.00 62.34 99 GLY A C 1
ATOM 746 O O . GLY A 1 99 ? 8.730 5.883 1.054 1.00 62.34 99 GLY A O 1
ATOM 747 N N . LEU A 1 100 ? 6.996 6.666 2.250 1.00 62.50 100 LEU A N 1
ATOM 748 C CA . LEU A 1 100 ? 6.930 7.975 1.586 1.00 62.50 100 LEU A CA 1
ATOM 749 C C . LEU A 1 100 ? 7.994 8.981 2.056 1.00 62.50 100 LEU A C 1
ATOM 751 O O . LEU A 1 100 ? 8.193 9.995 1.393 1.00 62.50 100 LEU A O 1
ATOM 755 N N . ARG A 1 101 ? 8.714 8.706 3.157 1.00 56.75 101 ARG A N 1
ATOM 756 C CA . ARG A 1 101 ? 9.623 9.675 3.815 1.00 56.75 101 ARG A CA 1
ATOM 757 C C . ARG A 1 101 ? 8.943 11.028 4.088 1.00 56.75 101 ARG A C 1
ATOM 759 O O . ARG A 1 101 ? 9.602 12.064 4.027 1.00 56.75 101 ARG A O 1
ATOM 766 N N . ASP A 1 102 ? 7.641 11.005 4.360 1.00 54.94 102 ASP A N 1
ATOM 767 C CA . ASP A 1 102 ? 6.846 12.216 4.533 1.00 54.94 102 ASP A CA 1
ATOM 768 C C . ASP A 1 102 ? 7.194 12.963 5.830 1.00 54.94 102 ASP A C 1
ATOM 770 O O . ASP A 1 102 ? 7.591 12.386 6.847 1.00 54.94 102 ASP A O 1
ATOM 774 N N . ASP A 1 103 ? 6.996 14.280 5.781 1.00 58.28 103 ASP A N 1
ATOM 775 C CA . ASP A 1 103 ? 7.249 15.244 6.848 1.00 58.28 103 ASP A CA 1
ATOM 776 C C . ASP A 1 103 ? 6.586 14.847 8.182 1.00 58.28 103 ASP A C 1
ATOM 778 O O . ASP A 1 103 ? 5.474 14.315 8.205 1.00 58.28 103 ASP A O 1
ATOM 782 N N . PHE A 1 104 ? 7.216 15.191 9.315 1.00 58.62 104 PHE A N 1
ATOM 783 C CA . PHE A 1 104 ? 6.755 14.894 10.688 1.00 58.62 104 PHE A CA 1
ATOM 784 C C . PHE A 1 104 ? 5.269 15.209 10.964 1.00 58.62 104 PHE A C 1
ATOM 786 O O . PHE A 1 104 ? 4.644 14.574 11.815 1.00 58.62 104 PHE A O 1
ATOM 793 N N . GLN A 1 105 ? 4.686 16.169 10.242 1.00 60.22 105 GLN A N 1
ATOM 794 C CA . GLN A 1 105 ? 3.269 16.533 10.328 1.00 60.22 105 GLN A CA 1
ATOM 795 C C . GLN A 1 105 ? 2.336 15.368 9.937 1.00 60.22 105 GLN A C 1
ATOM 797 O O . GLN A 1 105 ? 1.277 15.185 10.538 1.00 60.22 105 GLN A O 1
ATOM 802 N N . SER A 1 106 ? 2.736 14.566 8.947 1.00 68.56 106 SER A N 1
ATOM 803 C CA . SER A 1 106 ? 1.978 13.405 8.468 1.00 68.56 106 SER A CA 1
ATOM 804 C C . SER A 1 106 ? 1.895 12.304 9.533 1.00 68.56 106 SER A C 1
ATOM 806 O O . SER A 1 106 ? 0.826 11.726 9.740 1.00 68.56 106 SER A O 1
ATOM 808 N N . ILE A 1 107 ? 2.990 12.094 10.270 1.00 70.44 107 ILE A N 1
ATOM 809 C CA . ILE A 1 107 ? 3.092 11.137 11.376 1.00 70.44 107 ILE A CA 1
ATOM 810 C C . ILE A 1 107 ? 2.200 11.580 12.541 1.00 70.44 107 ILE A C 1
ATOM 812 O O . ILE A 1 107 ? 1.481 10.763 13.109 1.00 70.44 107 ILE A O 1
ATOM 816 N N . GLY A 1 108 ? 2.179 12.877 12.869 1.00 71.19 108 GLY A N 1
ATOM 817 C CA . GLY A 1 108 ? 1.297 13.414 13.914 1.00 71.19 108 GLY A CA 1
ATOM 818 C C . GLY A 1 108 ? -0.186 13.141 13.638 1.00 71.19 108 GLY A C 1
ATOM 819 O O . GLY A 1 108 ? -0.896 12.630 14.503 1.00 71.19 108 GLY A O 1
ATOM 820 N N . ASN A 1 109 ? -0.632 13.382 12.401 1.00 80.06 109 ASN A N 1
ATOM 821 C CA . ASN A 1 109 ? -2.005 13.085 11.981 1.00 80.06 109 ASN A CA 1
ATOM 822 C C . ASN A 1 109 ? -2.339 11.589 12.081 1.00 80.06 109 ASN A C 1
ATOM 824 O O . ASN A 1 109 ? -3.479 11.229 12.381 1.00 80.06 109 ASN A O 1
ATOM 828 N N . LEU A 1 110 ? -1.351 10.724 11.837 1.00 79.00 110 LEU A N 1
ATOM 829 C CA . LEU A 1 110 ? -1.509 9.284 11.972 1.00 79.00 110 LEU A CA 1
ATOM 830 C C . LEU A 1 110 ? -1.693 8.869 13.428 1.00 79.00 110 LEU A C 1
ATOM 832 O O . LEU A 1 110 ? -2.630 8.141 13.740 1.00 79.00 110 LEU A O 1
ATOM 836 N N . VAL A 1 111 ? -0.840 9.372 14.321 1.00 79.56 111 VAL A N 1
ATOM 837 C CA . VAL A 1 111 ? -0.922 9.091 15.760 1.00 79.56 111 VAL A CA 1
ATOM 838 C C . VAL A 1 111 ? -2.279 9.528 16.316 1.00 79.56 111 VAL A C 1
ATOM 840 O O . VAL A 1 111 ? -2.904 8.788 17.074 1.00 79.56 111 VAL A O 1
ATOM 843 N N . ASP A 1 112 ? -2.790 10.687 15.893 1.00 84.06 112 ASP A N 1
ATOM 844 C CA . ASP A 1 112 ? -4.132 11.141 16.271 1.00 84.06 112 ASP A CA 1
ATOM 845 C C . ASP A 1 112 ? -5.256 10.268 15.701 1.00 84.06 112 ASP A C 1
ATOM 847 O O . ASP A 1 112 ? -6.315 10.135 16.322 1.00 84.06 112 ASP A O 1
ATOM 851 N N . GLN A 1 113 ? -5.066 9.680 14.521 1.00 83.75 113 GLN A N 1
ATOM 852 C CA . GLN A 1 113 ? -6.016 8.720 13.969 1.00 83.75 113 GLN A CA 1
ATOM 853 C C . GLN A 1 113 ? -5.986 7.399 14.745 1.00 83.75 113 GLN A C 1
ATOM 855 O O . GLN A 1 113 ? -7.039 6.942 15.173 1.00 83.75 113 GLN A O 1
ATOM 860 N N . MET A 1 114 ? -4.800 6.848 15.010 1.00 83.44 114 MET A N 1
ATOM 861 C CA . MET A 1 114 ? -4.627 5.626 15.803 1.00 83.44 114 MET A CA 1
ATOM 862 C C . MET A 1 114 ? -5.242 5.772 17.196 1.00 83.44 114 MET A C 1
ATOM 864 O O . MET A 1 114 ? -5.978 4.905 17.656 1.00 83.44 114 MET A O 1
ATOM 868 N N . ARG A 1 115 ? -5.008 6.915 17.853 1.00 84.56 115 ARG A N 1
ATOM 869 C CA . ARG A 1 115 ? 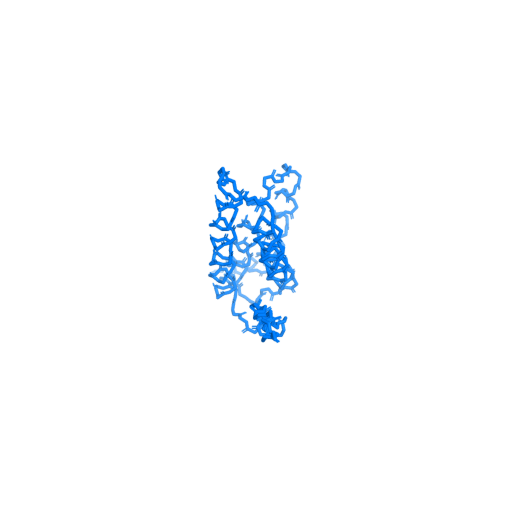-5.613 7.223 19.153 1.00 84.56 115 ARG A CA 1
ATOM 870 C C . ARG A 1 115 ? -7.141 7.206 19.091 1.00 84.56 115 ARG A C 1
ATOM 872 O O . ARG A 1 115 ? -7.770 6.690 20.009 1.00 84.56 115 ARG A O 1
ATOM 879 N N . ARG A 1 116 ? -7.733 7.757 18.026 1.00 86.06 116 ARG A N 1
ATOM 880 C CA . ARG A 1 116 ? -9.190 7.741 17.814 1.00 86.06 116 ARG A CA 1
ATOM 881 C C . ARG A 1 116 ? -9.725 6.337 17.565 1.00 86.06 116 ARG A C 1
ATOM 883 O O . ARG A 1 116 ? -10.790 6.021 18.082 1.00 86.06 116 ARG A O 1
ATOM 890 N N . ASP A 1 117 ? -8.999 5.504 16.825 1.00 85.44 117 ASP A N 1
ATOM 891 C CA . ASP A 1 117 ? -9.405 4.116 16.588 1.00 85.44 117 ASP A CA 1
ATOM 892 C C . ASP A 1 117 ? -9.377 3.286 17.880 1.00 85.44 117 ASP A C 1
ATOM 894 O O . ASP A 1 117 ? -10.225 2.422 18.078 1.00 85.44 117 ASP A O 1
ATOM 898 N N . MET A 1 118 ? -8.417 3.558 18.769 1.00 84.50 118 MET A N 1
ATOM 899 C CA . MET A 1 118 ? -8.237 2.833 20.032 1.00 84.50 118 MET A CA 1
ATOM 900 C C . MET A 1 118 ? -9.145 3.336 21.166 1.00 84.50 118 MET A C 1
ATOM 902 O O . MET A 1 118 ? -9.447 2.585 22.096 1.00 84.50 118 MET A O 1
ATOM 906 N N . GLU A 1 119 ? -9.612 4.589 21.103 1.00 87.50 119 GLU A N 1
ATOM 90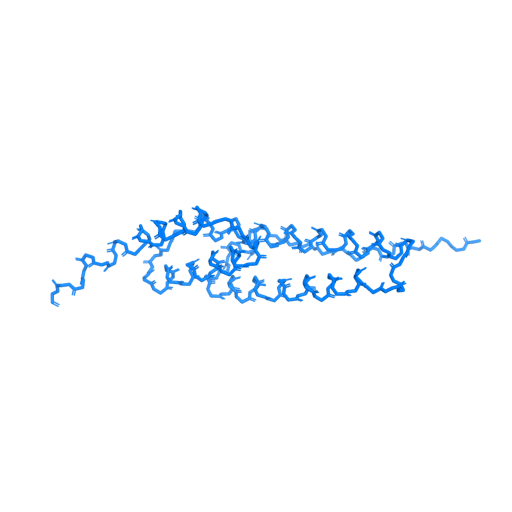7 C CA . GLU A 1 119 ? -10.426 5.222 22.153 1.00 87.50 119 GLU A CA 1
ATOM 908 C C . GLU A 1 119 ? -11.663 4.400 22.587 1.00 87.50 119 GLU A C 1
ATOM 910 O O . GLU A 1 119 ? -11.906 4.306 23.797 1.00 87.50 119 GLU A O 1
ATOM 915 N N . PRO A 1 120 ? -12.440 3.776 21.676 1.00 84.44 120 PRO A N 1
ATOM 916 C CA . PRO A 1 120 ? -13.593 2.957 22.050 1.00 84.44 120 PRO A CA 1
ATOM 917 C C . PRO A 1 120 ? -13.227 1.733 22.898 1.00 84.44 120 PRO A C 1
ATOM 919 O O . PRO A 1 120 ? -14.015 1.327 23.749 1.00 84.44 120 PRO A O 1
ATOM 922 N N . PHE A 1 121 ? -12.032 1.169 22.705 1.00 84.06 121 PHE A N 1
ATOM 923 C CA . PHE A 1 121 ? -11.578 -0.050 23.384 1.00 84.06 121 PHE A CA 1
ATOM 924 C C . PHE A 1 121 ? -10.892 0.245 24.723 1.00 84.06 121 PHE A C 1
ATOM 926 O O . PHE A 1 121 ? -10.933 -0.566 25.644 1.00 84.06 121 PHE A O 1
ATOM 933 N N . MET A 1 122 ? -10.325 1.443 24.879 1.00 73.50 122 MET A N 1
ATOM 934 C CA . MET A 1 122 ? -9.687 1.874 26.127 1.00 73.50 122 MET A CA 1
ATOM 935 C C . MET A 1 122 ? -10.678 2.122 27.276 1.00 73.50 122 MET A C 1
ATOM 937 O O . MET A 1 122 ? -10.294 2.038 28.440 1.00 73.50 122 MET A O 1
ATOM 941 N N . LYS A 1 123 ? -11.954 2.413 26.982 1.00 61.94 123 LYS A N 1
ATOM 942 C CA . LYS A 1 123 ? -12.985 2.704 28.001 1.00 61.94 123 LYS A CA 1
ATOM 943 C C . LYS A 1 123 ? -13.540 1.457 28.714 1.00 61.94 123 LYS A C 1
ATOM 945 O O . LYS A 1 123 ? -14.280 1.619 29.677 1.00 61.94 123 LYS A O 1
ATOM 950 N N . GLY A 1 124 ? -13.180 0.246 28.275 1.00 53.53 124 GLY A N 1
ATOM 951 C CA . GLY A 1 124 ? -13.597 -1.029 28.883 1.00 53.53 124 GLY A CA 1
ATOM 952 C C . GLY A 1 124 ? -12.499 -1.783 29.646 1.00 53.53 124 GLY A C 1
ATOM 953 O O . GLY A 1 124 ? -12.761 -2.868 30.146 1.00 53.53 124 GLY A O 1
ATOM 954 N N . ALA A 1 125 ? -11.278 -1.242 29.735 1.00 50.97 125 ALA A N 1
ATOM 955 C CA . ALA A 1 125 ? -10.131 -1.905 30.374 1.00 50.97 125 ALA A CA 1
ATOM 956 C C . ALA A 1 125 ? -10.002 -1.628 31.890 1.00 50.97 125 ALA A C 1
ATOM 958 O O . ALA A 1 125 ? -9.017 -2.021 32.514 1.00 50.97 125 ALA A O 1
ATOM 959 N N . THR A 1 126 ? -10.976 -0.934 32.482 1.00 44.06 126 THR A N 1
ATOM 960 C CA . THR A 1 126 ? -11.061 -0.665 33.924 1.00 44.06 126 THR A CA 1
ATOM 961 C C . THR A 1 126 ? -12.323 -1.286 34.513 1.00 44.06 126 THR A C 1
ATOM 963 O O . THR A 1 126 ? -13.228 -0.551 34.898 1.00 44.06 126 THR A O 1
ATOM 966 N N . GLU A 1 127 ? -12.375 -2.615 34.582 1.00 38.19 127 GLU A N 1
ATOM 967 C CA . GLU A 1 127 ? -13.138 -3.368 35.592 1.00 38.19 127 GLU A CA 1
ATOM 968 C C . GLU A 1 127 ? -12.328 -4.586 36.047 1.00 38.19 127 GLU A C 1
ATOM 970 O O . GLU A 1 127 ? -11.809 -5.318 35.173 1.00 38.19 127 GLU A O 1
#

Secondary structure (DSSP, 8-state):
--------------HHHHHTS-HHHHHHHHHHHHHHHHHHHHHHTSTT--HHHHHHHHHHHHHHHHHHHHHHHHHHH---SSHHHHHHHHHHHHHHHHHHT--HHHHHHHHHHHHHHHHHHHTTS--

Foldseek 3Di:
DDDDPPPQDDDDDDLVVLLPDQLQRLLVVLVVLVVVLVVLVVVLPDPPCDDPNNVSSVVVSVVSVVVNVSSLVSLVPDQDPDLVSLVSSLSSNVVVCVVVVDDPVSVVVSVVVSCVSCVVVVVPPPD